Protein AF-A0A150PLI9-F1 (afdb_monomer)

Nearest PDB structures (foldseek):
  2db0-assembly2_B  TM=5.127E-01  e=4.163E+00  Pyrococcus horikoshii OT3

Radius of gyration: 14.59 Å; Cα contacts (8 Å, |Δi|>4): 149; chains: 1; bounding box: 31×38×38 Å

Sequence (128 aa):
MAVGEGLLAVLKADDLAVPQYLGLAARLLGWRELGQALVELGRRDLLHHDAMVAAMAAVHGCVHPSPLEEALRGSGDPRLRRIALEALVQAASPKNGWTADRRALLEERYRKDRSPAVAGPASFVTPP

pLDDT: mean 94.37, std 5.67, range [53.41, 98.5]

Foldseek 3Di:
DPVLVVVLVVLLVDLVSLLVNLQSCLVPDALVVLLVSVVVCVVVVSCPDSNLVSLLVSLLSHPQLQVNLVSQCPDPRVSSVQSSVSSLVSCCPPVNHQDPVSVCCLVVRQCPDPDCSRNVVSVPDDGD

Secondary structure (DSSP, 8-state):
--HHHHHHHHHHH-GGGHHHHHHHHHHHS-HHHHHHHHHHHHHTT---HHHHHHHHHHHHT-S-HHHHHHHHHT-SSHHHHHHHHHHHHHHTSTTT---HHHHHHIIIIITT-SSHHHHHHHHT----

Mean predicted aligned error: 3.23 Å

Solvent-accessible surface area (backbone atoms only — not comparable to full-atom values): 6918 Å² total; per-residue (Å²): 130,61,69,66,62,58,51,46,55,56,28,68,74,34,83,89,32,44,38,60,26,34,57,49,39,33,75,75,43,54,47,67,58,43,45,52,51,51,52,49,34,52,75,70,65,55,61,42,74,65,28,44,54,26,46,47,56,21,41,69,59,38,92,49,23,55,67,34,16,64,73,24,54,79,47,88,49,58,68,46,29,36,45,15,52,48,12,50,54,54,44,31,36,91,91,64,37,77,47,71,68,57,48,49,45,43,61,68,45,37,42,60,38,90,42,64,81,30,14,53,62,42,65,72,59,76,81,132

Organism: Sorangium cellulosum (NCBI:txid56)

Structure (mmCIF, N/CA/C/O backbone):
data_AF-A0A150PLI9-F1
#
_entry.id   AF-A0A150PLI9-F1
#
loop_
_atom_site.group_PDB
_atom_site.id
_atom_site.type_symbol
_atom_site.label_atom_id
_atom_site.label_alt_id
_atom_site.label_comp_id
_atom_site.label_asym_id
_atom_site.label_entity_id
_atom_site.label_seq_id
_atom_site.pdbx_PDB_ins_code
_atom_site.Cartn_x
_atom_site.Cartn_y
_atom_site.Cartn_z
_atom_site.occupancy
_atom_site.B_iso_or_equiv
_atom_site.auth_seq_id
_atom_site.auth_comp_id
_atom_site.auth_asym_id
_atom_site.auth_atom_id
_atom_site.pdbx_PDB_model_num
ATOM 1 N N . MET A 1 1 ? -6.270 -22.652 17.142 1.00 53.41 1 MET A N 1
ATOM 2 C CA . MET A 1 1 ? -6.111 -21.266 16.658 1.00 53.41 1 MET A CA 1
ATOM 3 C C . MET A 1 1 ? -4.666 -20.870 16.871 1.00 53.41 1 MET A C 1
ATOM 5 O O . MET A 1 1 ? -4.224 -20.892 18.016 1.00 53.41 1 MET A O 1
ATOM 9 N N . ALA A 1 2 ? -3.908 -20.596 15.808 1.00 78.25 2 ALA A N 1
ATOM 10 C CA . ALA A 1 2 ? -2.565 -20.047 15.979 1.00 78.25 2 ALA A CA 1
ATOM 11 C C . ALA A 1 2 ? -2.698 -18.656 16.624 1.00 78.25 2 ALA A C 1
ATOM 13 O O . ALA A 1 2 ? -3.548 -17.870 16.209 1.00 78.25 2 ALA A O 1
ATOM 14 N N . VAL A 1 3 ? -1.897 -18.350 17.650 1.00 85.75 3 VAL A N 1
ATOM 15 C CA . VAL A 1 3 ? -2.009 -17.105 18.445 1.00 85.75 3 VAL A CA 1
ATOM 16 C C . VAL A 1 3 ? -2.050 -15.849 17.558 1.00 85.75 3 VAL A C 1
ATOM 18 O O . VAL A 1 3 ? -2.790 -14.914 17.851 1.00 85.75 3 VAL A O 1
ATOM 21 N N . GLY A 1 4 ? -1.325 -15.858 16.432 1.00 86.12 4 GLY A N 1
ATOM 22 C CA . GLY A 1 4 ? -1.305 -14.758 15.465 1.00 86.12 4 GLY A CA 1
ATOM 23 C C . GLY A 1 4 ? -2.650 -14.479 14.784 1.00 8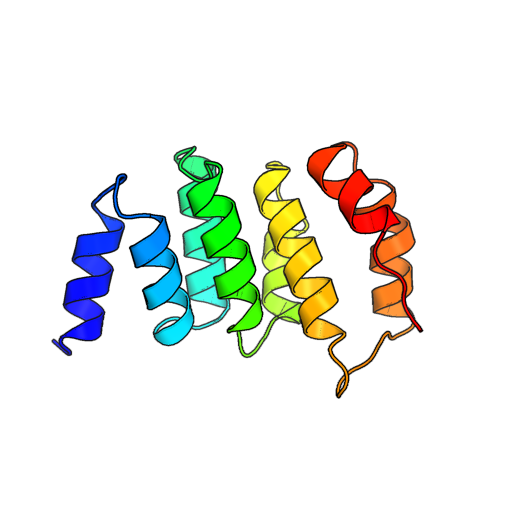6.12 4 GLY A C 1
ATOM 24 O O . GLY A 1 4 ? -3.022 -13.319 14.650 1.00 86.12 4 GLY A O 1
ATOM 25 N N . GLU A 1 5 ? -3.411 -15.509 14.407 1.00 87.88 5 GLU A N 1
ATOM 26 C CA . GLU A 1 5 ? -4.731 -15.339 13.773 1.00 87.88 5 GLU A CA 1
ATOM 27 C C . GLU A 1 5 ? -5.760 -14.794 14.768 1.00 87.88 5 GLU A C 1
ATOM 29 O O . GLU A 1 5 ? -6.555 -13.916 14.433 1.00 87.88 5 GLU A O 1
ATOM 34 N N . GLY A 1 6 ? -5.708 -15.280 16.014 1.00 90.38 6 GLY A N 1
ATOM 35 C CA . GLY A 1 6 ? -6.555 -14.782 17.097 1.00 90.38 6 GLY A CA 1
ATOM 36 C C . GLY A 1 6 ? -6.275 -13.313 17.410 1.00 90.38 6 GLY A C 1
ATOM 37 O O . GLY A 1 6 ? -7.203 -12.510 17.474 1.00 90.38 6 GLY A O 1
ATOM 38 N N . LEU A 1 7 ? -4.996 -12.940 17.533 1.00 92.88 7 LEU A N 1
ATOM 39 C CA . LEU A 1 7 ? -4.595 -11.552 17.759 1.00 92.88 7 LEU A CA 1
ATOM 40 C C . LEU A 1 7 ? -5.003 -10.644 16.592 1.00 92.88 7 LEU A C 1
ATOM 42 O O . LEU A 1 7 ? -5.523 -9.556 16.819 1.00 92.88 7 LEU A O 1
ATOM 46 N N . LEU A 1 8 ? -4.825 -11.096 15.349 1.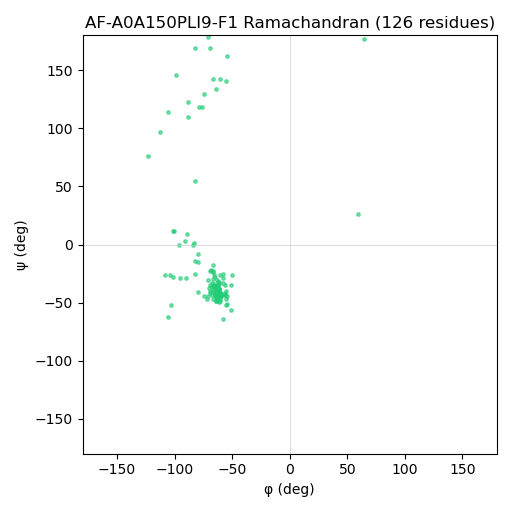00 93.69 8 LEU A N 1
ATOM 47 C CA . LEU A 1 8 ? -5.217 -10.330 14.167 1.00 93.69 8 LEU A CA 1
ATOM 48 C C . LEU A 1 8 ? -6.723 -10.028 14.152 1.00 93.69 8 LEU A C 1
ATOM 50 O O . LEU A 1 8 ? -7.113 -8.906 13.836 1.00 93.69 8 LEU A O 1
ATOM 54 N N . ALA A 1 9 ? -7.561 -11.002 14.519 1.00 92.56 9 ALA A N 1
ATOM 55 C CA . ALA A 1 9 ? -9.008 -10.816 14.599 1.00 92.56 9 ALA A CA 1
ATOM 56 C C . ALA A 1 9 ? -9.410 -9.797 15.677 1.00 92.56 9 ALA A C 1
ATOM 58 O O . ALA A 1 9 ? -10.282 -8.967 15.426 1.00 92.56 9 ALA A O 1
ATOM 59 N N . VAL A 1 10 ? -8.751 -9.825 16.842 1.00 94.88 10 VAL A N 1
ATOM 60 C CA . VAL A 1 10 ? -8.982 -8.849 17.921 1.00 94.88 10 VAL A CA 1
ATOM 61 C C . VAL A 1 10 ? -8.589 -7.442 17.472 1.00 94.88 10 VAL A C 1
ATOM 63 O O . VAL A 1 10 ? -9.394 -6.526 17.588 1.00 94.88 10 VAL A O 1
ATOM 66 N N . LEU A 1 11 ? -7.397 -7.276 16.887 1.00 95.06 11 LEU A N 1
ATOM 67 C CA . LEU A 1 11 ? -6.928 -5.970 16.409 1.00 95.06 11 LEU A CA 1
ATOM 68 C C . LEU A 1 11 ? -7.810 -5.412 15.282 1.00 95.06 11 LEU A C 1
ATOM 70 O O . LEU A 1 11 ? -8.031 -4.212 15.216 1.00 95.06 11 LEU A O 1
ATOM 74 N N . LYS A 1 12 ? -8.346 -6.270 14.404 1.00 93.94 12 LYS A N 1
ATOM 75 C CA . LYS A 1 12 ? -9.248 -5.853 13.316 1.00 93.94 12 LYS A CA 1
ATOM 76 C C . LYS A 1 12 ? -10.556 -5.229 13.824 1.00 93.94 12 LYS A C 1
ATOM 78 O O . LYS A 1 12 ? -11.154 -4.413 13.120 1.00 93.94 12 LYS A O 1
ATOM 83 N N . ALA A 1 13 ? -11.027 -5.666 14.991 1.00 93.00 13 ALA A N 1
ATOM 84 C CA . ALA A 1 13 ? -12.271 -5.199 15.593 1.00 93.00 13 ALA A CA 1
ATOM 85 C C . ALA A 1 13 ? -12.113 -3.875 16.362 1.00 93.00 13 ALA A C 1
ATOM 87 O O . ALA A 1 13 ? -13.124 -3.258 16.688 1.00 93.00 13 ALA A O 1
ATOM 88 N N . ASP A 1 14 ? -10.879 -3.450 16.644 1.00 94.75 14 ASP A N 1
ATOM 89 C CA . ASP A 1 14 ? -10.572 -2.238 17.401 1.00 94.75 14 ASP A CA 1
ATOM 90 C C . ASP A 1 14 ? -10.060 -1.122 16.478 1.00 94.75 14 ASP A C 1
ATOM 92 O O . ASP A 1 14 ? -8.974 -1.200 15.899 1.00 94.75 14 ASP A O 1
ATOM 96 N N . ASP A 1 15 ? -10.842 -0.050 16.369 1.00 93.81 15 ASP A N 1
ATOM 97 C CA . ASP A 1 15 ? -10.543 1.105 15.515 1.00 93.81 15 ASP A CA 1
ATOM 98 C C . ASP A 1 15 ? -9.314 1.886 15.985 1.00 93.81 15 ASP A C 1
ATOM 100 O O . ASP A 1 15 ? -8.652 2.543 15.182 1.00 93.81 15 ASP A O 1
ATOM 104 N N . LEU A 1 16 ? -8.957 1.779 17.267 1.00 94.50 16 LEU A N 1
ATOM 105 C CA . LEU A 1 16 ? -7.757 2.403 17.821 1.00 94.50 16 LEU A CA 1
ATOM 106 C C . LEU A 1 16 ? -6.491 1.595 17.516 1.00 94.50 16 LEU A C 1
ATOM 108 O O . LEU A 1 16 ? -5.380 2.111 17.640 1.00 94.50 16 LEU A O 1
ATOM 112 N N . ALA A 1 17 ? -6.649 0.338 17.099 1.00 96.06 17 ALA A N 1
ATOM 113 C CA . ALA A 1 17 ? -5.557 -0.591 16.852 1.00 96.06 17 ALA A CA 1
ATOM 114 C C . ALA A 1 17 ? -5.196 -0.728 15.365 1.00 96.06 17 ALA A C 1
ATOM 116 O O . ALA A 1 17 ? -4.443 -1.630 14.993 1.00 96.06 17 ALA A O 1
ATOM 117 N N . VAL A 1 18 ? -5.715 0.142 14.490 1.00 96.75 18 VAL A N 1
ATOM 118 C CA . VAL A 1 18 ? -5.530 0.040 13.032 1.00 96.75 18 VAL A CA 1
ATOM 119 C C . VAL A 1 18 ? -4.050 -0.031 12.612 1.00 96.75 18 VAL A C 1
ATOM 121 O O . VAL A 1 18 ? -3.719 -0.902 11.799 1.00 96.75 18 VAL A O 1
ATOM 124 N N . PRO A 1 19 ? -3.121 0.784 13.155 1.00 96.88 19 PRO A N 1
ATOM 125 C CA . PRO A 1 19 ? -1.700 0.651 12.826 1.00 96.88 19 PRO A CA 1
ATOM 126 C C . PRO A 1 19 ? -1.107 -0.716 13.208 1.00 96.88 19 PRO A C 1
ATOM 128 O O . PRO A 1 19 ? -0.356 -1.313 12.435 1.00 96.88 19 PRO A O 1
ATOM 131 N N . GLN A 1 20 ? -1.466 -1.243 14.381 1.00 96.25 20 GLN A N 1
ATOM 132 C CA . GLN A 1 20 ? -1.010 -2.538 14.892 1.00 96.25 20 GLN A CA 1
ATOM 133 C C . GLN A 1 20 ? -1.611 -3.685 14.076 1.00 96.25 20 GLN A C 1
ATOM 135 O O . GLN A 1 20 ? -0.899 -4.625 13.713 1.00 96.25 20 GLN A O 1
ATOM 140 N N . TYR A 1 21 ? -2.898 -3.576 13.736 1.00 96.56 21 TYR A N 1
ATOM 141 C CA . TYR A 1 21 ? -3.589 -4.477 12.826 1.00 96.56 21 TYR A CA 1
ATOM 142 C C . TYR A 1 21 ? -2.853 -4.553 11.490 1.00 96.56 21 TYR A C 1
ATOM 144 O O . TYR A 1 21 ? -2.496 -5.648 11.073 1.00 96.56 21 TYR A O 1
ATOM 152 N N . LEU A 1 22 ? -2.548 -3.418 10.852 1.00 95.81 22 LEU A N 1
ATOM 153 C CA . LEU A 1 22 ? -1.830 -3.385 9.574 1.00 95.81 22 LEU A CA 1
ATOM 154 C C . LEU A 1 22 ? -0.410 -3.955 9.679 1.00 95.81 22 LEU A C 1
ATOM 156 O O . LEU A 1 22 ? 0.017 -4.711 8.803 1.00 95.81 22 LEU A O 1
ATOM 160 N N . GLY A 1 23 ? 0.302 -3.660 10.769 1.00 93.31 23 GLY A N 1
ATOM 161 C CA . GLY A 1 23 ? 1.636 -4.204 11.021 1.00 93.31 23 GLY A CA 1
ATOM 162 C C . GLY A 1 23 ? 1.655 -5.732 11.146 1.00 93.31 23 GLY A C 1
ATOM 163 O O . GLY A 1 23 ? 2.585 -6.382 10.651 1.00 93.31 23 GLY A O 1
ATOM 164 N N . LEU A 1 24 ? 0.632 -6.319 11.774 1.00 93.81 24 LEU A N 1
ATOM 165 C CA . LEU A 1 24 ? 0.480 -7.771 11.872 1.00 93.81 24 LEU A CA 1
ATOM 166 C C . LEU A 1 24 ? -0.087 -8.377 10.578 1.00 93.81 24 LEU A C 1
ATOM 168 O O . LEU A 1 24 ? 0.403 -9.408 10.117 1.00 93.81 24 LEU A O 1
ATOM 172 N N . ALA A 1 25 ? -1.060 -7.711 9.955 1.00 92.69 25 ALA A N 1
ATOM 173 C CA . ALA A 1 25 ? -1.687 -8.118 8.702 1.00 92.69 25 ALA A CA 1
ATOM 174 C C . ALA A 1 25 ? -0.645 -8.290 7.594 1.00 92.69 25 ALA A C 1
ATOM 176 O O . ALA A 1 25 ? -0.654 -9.305 6.912 1.00 92.69 25 ALA A O 1
ATOM 177 N N . ALA A 1 26 ? 0.316 -7.371 7.477 1.00 91.69 26 ALA A N 1
ATOM 178 C CA . ALA A 1 26 ? 1.397 -7.454 6.493 1.00 91.69 26 ALA A CA 1
ATOM 179 C C . ALA A 1 26 ? 2.253 -8.730 6.599 1.00 91.69 26 ALA A C 1
ATOM 181 O O . ALA A 1 26 ? 2.886 -9.130 5.627 1.00 91.69 26 ALA A O 1
ATOM 182 N N . ARG A 1 27 ? 2.309 -9.348 7.786 1.00 91.12 27 ARG A N 1
ATOM 183 C CA . ARG A 1 27 ? 3.117 -10.547 8.066 1.00 91.12 27 ARG A CA 1
ATOM 184 C C . ARG A 1 27 ? 2.327 -11.842 7.932 1.00 91.12 27 ARG A C 1
ATOM 186 O O . ARG A 1 27 ? 2.923 -12.883 7.677 1.00 91.12 27 ARG A O 1
ATOM 193 N N . LEU A 1 28 ? 1.018 -11.783 8.170 1.00 91.62 28 LEU A N 1
ATOM 194 C CA . LEU A 1 28 ? 0.149 -12.959 8.212 1.00 91.62 28 LEU A CA 1
ATOM 195 C C . LEU A 1 28 ? -0.718 -13.113 6.958 1.00 91.62 28 LEU A C 1
ATOM 197 O O . LEU A 1 28 ? -1.130 -14.226 6.645 1.00 91.62 28 LEU A O 1
ATOM 201 N N . LEU A 1 29 ? -1.018 -12.019 6.258 1.00 92.06 29 LEU A N 1
ATOM 202 C CA . LEU A 1 29 ? -1.923 -12.008 5.114 1.00 92.06 29 LEU A CA 1
ATOM 203 C C . LEU A 1 29 ? -1.166 -12.037 3.786 1.00 92.06 29 LEU A C 1
ATOM 205 O O . LEU A 1 29 ? -0.109 -11.424 3.627 1.00 92.06 29 LEU A O 1
ATOM 209 N N . GLY A 1 30 ? -1.765 -12.703 2.799 1.00 92.56 30 GLY A N 1
ATOM 210 C CA . GLY A 1 30 ? -1.380 -12.554 1.402 1.00 92.56 30 GLY A CA 1
ATOM 211 C C . GLY A 1 30 ? -1.756 -11.175 0.855 1.00 92.56 30 GLY A C 1
ATOM 212 O O . GLY A 1 30 ? -2.510 -10.412 1.464 1.00 92.56 30 GLY A O 1
ATOM 213 N N . TRP A 1 31 ? -1.248 -10.848 -0.336 1.00 93.94 31 TRP A N 1
ATOM 214 C CA . TRP A 1 31 ? -1.504 -9.554 -0.985 1.00 93.94 31 TRP A CA 1
ATOM 215 C C . TRP A 1 31 ? -3.001 -9.273 -1.172 1.00 93.94 31 TRP A C 1
ATOM 217 O O . TRP A 1 31 ? -3.436 -8.130 -1.058 1.00 93.94 31 TRP A O 1
ATOM 227 N N . ARG A 1 32 ? -3.800 -10.312 -1.442 1.00 95.75 32 ARG A N 1
ATOM 228 C CA . ARG A 1 32 ? -5.229 -10.178 -1.726 1.00 95.75 32 ARG A CA 1
ATOM 229 C C . ARG A 1 32 ? -6.002 -9.827 -0.462 1.00 95.75 32 ARG A C 1
ATOM 231 O O . ARG A 1 32 ? -6.810 -8.903 -0.471 1.00 95.75 32 ARG A O 1
ATOM 238 N N . GLU A 1 33 ? -5.725 -10.538 0.622 1.00 95.44 33 GLU A N 1
ATOM 239 C CA . GLU A 1 33 ? -6.344 -10.323 1.925 1.00 95.44 33 GLU A CA 1
ATOM 240 C C . GLU A 1 33 ? -5.897 -8.975 2.521 1.00 95.44 33 GLU A C 1
ATOM 242 O O . GLU A 1 33 ? -6.717 -8.248 3.082 1.00 95.44 33 GLU A O 1
ATOM 247 N N . LEU A 1 34 ? -4.634 -8.578 2.315 1.00 96.00 34 LEU A N 1
ATOM 248 C CA . LEU A 1 34 ? -4.145 -7.242 2.665 1.00 96.00 34 LEU A CA 1
ATOM 249 C C . LEU A 1 34 ? -4.847 -6.141 1.850 1.00 96.00 34 LEU A C 1
ATOM 251 O O . LEU A 1 34 ? -5.281 -5.143 2.419 1.00 96.00 34 LEU A O 1
ATOM 255 N N . GLY A 1 35 ? -5.016 -6.324 0.538 1.00 96.75 35 GLY A N 1
ATOM 256 C CA . GLY A 1 35 ? -5.746 -5.380 -0.312 1.00 96.75 35 GLY A CA 1
ATOM 257 C C . GLY A 1 35 ? -7.198 -5.196 0.135 1.00 96.75 35 GLY A C 1
ATOM 258 O O . GLY A 1 35 ? -7.669 -4.068 0.263 1.00 96.75 35 GLY A O 1
ATOM 259 N N . GLN A 1 36 ? -7.887 -6.293 0.463 1.00 96.81 36 GLN A N 1
ATOM 260 C CA . GLN A 1 36 ? -9.240 -6.252 1.026 1.00 96.81 36 GLN A CA 1
ATOM 261 C C . GLN A 1 36 ? -9.282 -5.524 2.374 1.00 96.81 36 GLN A C 1
ATOM 263 O O . GLN A 1 36 ? -10.177 -4.712 2.599 1.00 96.81 36 GLN A O 1
ATOM 268 N N . ALA A 1 37 ? -8.306 -5.774 3.252 1.00 96.38 37 ALA A N 1
ATOM 269 C CA . ALA A 1 37 ? -8.197 -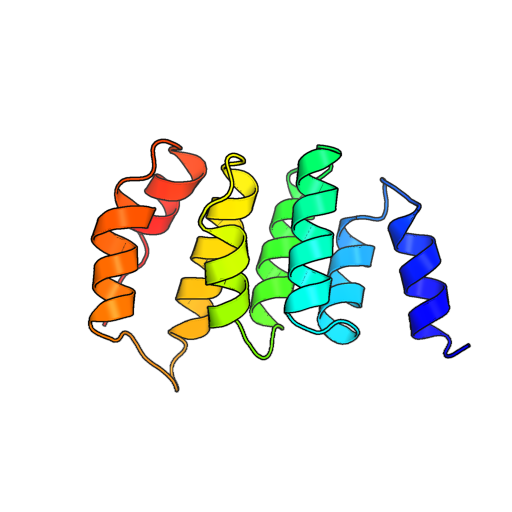5.081 4.531 1.00 96.38 37 ALA A CA 1
ATOM 270 C C . ALA A 1 37 ? -8.045 -3.564 4.352 1.00 96.38 37 ALA A C 1
ATOM 272 O O . ALA A 1 37 ? -8.731 -2.800 5.024 1.00 96.38 37 ALA A O 1
ATOM 273 N N . LEU A 1 38 ? -7.194 -3.125 3.423 1.00 97.75 38 LEU A N 1
ATOM 274 C CA . LEU A 1 38 ? -6.995 -1.707 3.127 1.00 97.75 38 LEU A CA 1
ATOM 275 C C . LEU A 1 38 ? -8.269 -1.060 2.576 1.00 97.75 38 LEU A C 1
ATOM 277 O O . LEU A 1 38 ? -8.660 0.008 3.042 1.00 97.75 38 LEU A O 1
ATOM 281 N N . VAL A 1 39 ? -8.947 -1.722 1.632 1.00 97.94 39 VAL A N 1
ATOM 282 C CA . VAL A 1 39 ? -10.223 -1.242 1.076 1.00 97.94 39 VAL A CA 1
ATOM 283 C C . VAL A 1 39 ? -11.284 -1.094 2.166 1.00 97.94 39 VAL A C 1
ATOM 285 O O . VAL A 1 39 ? -11.982 -0.081 2.204 1.00 97.94 39 VAL A O 1
ATOM 288 N N . GLU A 1 40 ? -11.384 -2.067 3.069 1.00 97.19 40 GLU A N 1
ATOM 289 C CA . GLU A 1 40 ? -12.330 -2.026 4.184 1.00 97.19 40 GLU A CA 1
ATOM 290 C C . GLU A 1 40 ? -12.028 -0.873 5.150 1.00 97.19 40 GLU A C 1
ATOM 292 O O . GLU A 1 40 ? -12.930 -0.123 5.519 1.00 97.19 40 GLU A O 1
ATOM 297 N N . LEU A 1 41 ? -10.756 -0.663 5.503 1.00 97.50 41 LEU A N 1
ATOM 298 C CA . LEU A 1 41 ? -10.347 0.479 6.326 1.00 97.50 41 LEU A CA 1
ATOM 299 C C . LEU A 1 41 ? -10.667 1.817 5.645 1.00 97.50 41 LEU A C 1
ATOM 301 O O . LEU A 1 41 ? -11.119 2.743 6.313 1.00 97.50 41 LEU A O 1
ATOM 305 N N . GLY A 1 42 ? -10.493 1.914 4.323 1.00 97.06 42 GLY A N 1
ATOM 306 C CA . GLY A 1 42 ? -10.883 3.096 3.550 1.00 97.06 42 GLY A CA 1
ATOM 307 C C . GLY A 1 42 ? -12.392 3.352 3.588 1.00 97.06 42 GLY A C 1
ATOM 308 O O . GLY A 1 42 ? -12.818 4.481 3.823 1.00 97.06 42 GLY A O 1
ATOM 309 N N . ARG A 1 43 ? -13.214 2.302 3.442 1.00 96.94 43 ARG A N 1
ATOM 310 C CA . ARG A 1 43 ? -14.684 2.401 3.547 1.00 96.94 43 ARG A CA 1
ATOM 311 C C . ARG A 1 43 ? -15.157 2.845 4.929 1.00 96.94 43 ARG A C 1
ATOM 313 O O . ARG A 1 43 ? -16.161 3.544 5.018 1.00 96.94 43 ARG A O 1
ATOM 320 N N . ARG A 1 44 ? -14.454 2.430 5.982 1.00 96.19 44 ARG A N 1
ATOM 321 C CA . ARG A 1 44 ? -14.742 2.791 7.379 1.00 96.19 44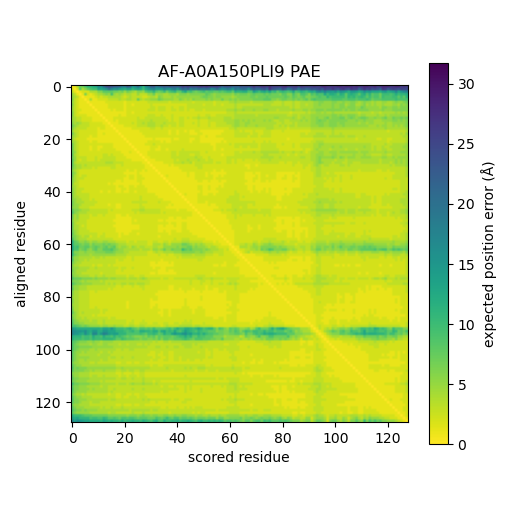 ARG A CA 1
ATOM 322 C C . ARG A 1 44 ? -14.150 4.141 7.792 1.00 96.19 44 ARG A C 1
ATOM 324 O O . ARG A 1 44 ? -14.291 4.528 8.942 1.00 96.19 44 ARG A O 1
ATOM 331 N N . ASP A 1 45 ? -13.484 4.831 6.868 1.00 96.12 45 ASP A N 1
ATOM 332 C CA . ASP A 1 45 ? -12.764 6.083 7.107 1.00 96.12 45 ASP A CA 1
ATOM 333 C C . ASP A 1 45 ? -11.639 5.987 8.159 1.00 96.12 45 ASP A C 1
ATOM 335 O O . ASP A 1 45 ? -11.226 6.973 8.761 1.00 96.12 45 ASP A O 1
ATOM 339 N N . LEU A 1 46 ? -11.080 4.788 8.340 1.00 97.31 46 LEU A N 1
ATOM 340 C CA . 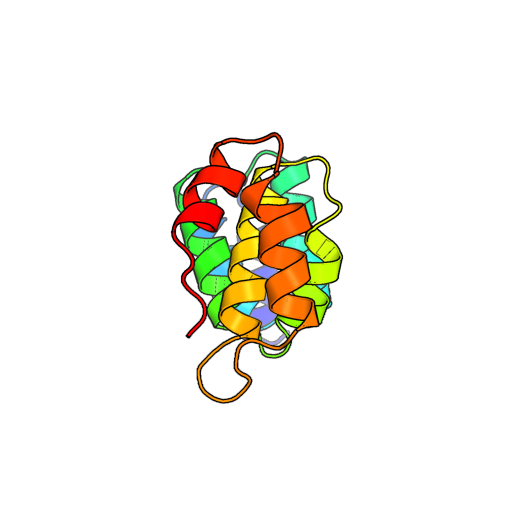LEU A 1 46 ? -10.031 4.496 9.323 1.00 97.31 46 LEU A CA 1
ATOM 341 C C . LEU A 1 46 ? -8.611 4.656 8.766 1.00 97.31 46 LEU A C 1
ATOM 343 O O . LEU A 1 46 ? -7.632 4.415 9.465 1.00 97.31 46 LEU A O 1
ATOM 347 N N . LEU A 1 47 ? -8.464 5.096 7.515 1.00 97.06 47 LEU A N 1
ATOM 348 C CA . LEU A 1 47 ? -7.172 5.467 6.930 1.00 97.06 47 LEU A CA 1
ATOM 349 C C . LEU A 1 47 ? -6.780 6.902 7.328 1.00 97.06 47 LEU A C 1
ATOM 351 O O . LEU A 1 47 ? -6.540 7.761 6.477 1.00 97.06 47 LEU A O 1
ATOM 355 N N . HIS A 1 48 ? -6.752 7.168 8.634 1.00 94.31 48 HIS A N 1
ATOM 356 C CA . HIS A 1 48 ? -6.190 8.392 9.207 1.00 94.31 48 HIS A CA 1
ATOM 357 C C . HIS A 1 48 ? -4.654 8.397 9.092 1.00 94.31 48 HIS A C 1
ATOM 359 O O . HIS A 1 48 ? -4.053 7.452 8.584 1.00 94.31 48 HIS A O 1
ATOM 365 N N . HIS A 1 49 ? -4.001 9.468 9.550 1.00 95.25 49 HIS A N 1
ATOM 366 C CA . HIS A 1 49 ? -2.565 9.687 9.335 1.00 95.25 49 HIS A CA 1
ATOM 367 C C . HIS A 1 49 ? -1.684 8.485 9.727 1.00 95.25 49 HIS A C 1
ATOM 369 O O . HIS A 1 49 ? -0.986 7.936 8.876 1.00 95.25 49 HIS A O 1
ATOM 375 N N . ASP A 1 50 ? -1.772 8.019 10.974 1.00 96.19 50 ASP A N 1
ATOM 376 C CA . ASP A 1 50 ? -0.950 6.895 11.448 1.00 96.19 50 ASP A CA 1
ATOM 377 C C . ASP A 1 50 ? -1.288 5.574 10.743 1.00 96.19 50 ASP A C 1
ATOM 379 O O . ASP A 1 50 ? -0.398 4.781 10.429 1.00 96.19 50 ASP A O 1
ATOM 383 N N . ALA A 1 51 ? -2.566 5.353 10.423 1.00 97.12 51 ALA A N 1
ATOM 384 C CA . ALA A 1 51 ? -3.001 4.195 9.651 1.00 97.12 51 ALA A CA 1
ATOM 385 C C . ALA A 1 51 ? -2.439 4.221 8.222 1.00 97.12 51 ALA A C 1
ATOM 387 O O . ALA A 1 51 ? -2.032 3.183 7.704 1.00 97.12 51 ALA A O 1
ATOM 388 N N . MET A 1 52 ? -2.345 5.398 7.596 1.00 97.88 52 MET A N 1
ATOM 389 C CA . MET A 1 52 ? -1.713 5.566 6.286 1.00 97.88 52 MET A CA 1
ATOM 390 C C . MET A 1 52 ? -0.218 5.250 6.331 1.00 97.88 52 MET A C 1
ATOM 392 O O . MET A 1 52 ? 0.284 4.558 5.445 1.00 97.88 52 MET A O 1
ATOM 396 N N . VAL A 1 53 ? 0.491 5.706 7.368 1.00 97.12 53 VAL A N 1
ATOM 397 C CA . VAL A 1 53 ? 1.910 5.373 7.573 1.00 97.12 53 VAL A CA 1
ATOM 398 C C . VAL A 1 53 ? 2.089 3.860 7.724 1.00 97.12 53 VAL A C 1
ATOM 400 O O . VAL A 1 53 ? 2.920 3.264 7.035 1.00 97.12 53 VAL A O 1
ATOM 403 N N . ALA A 1 54 ? 1.263 3.218 8.553 1.00 97.38 54 ALA A N 1
ATOM 404 C CA . ALA A 1 54 ? 1.289 1.770 8.736 1.00 97.38 54 ALA A CA 1
ATOM 405 C C . ALA A 1 54 ? 0.926 1.002 7.453 1.00 97.38 54 ALA A C 1
ATOM 407 O O . ALA A 1 54 ? 1.549 -0.014 7.154 1.00 97.38 54 ALA A O 1
ATOM 408 N N . ALA A 1 55 ? -0.034 1.492 6.664 1.00 97.56 55 ALA A N 1
ATOM 409 C CA . ALA A 1 55 ? -0.428 0.890 5.393 1.00 97.56 55 ALA A CA 1
ATOM 410 C C . ALA A 1 55 ? 0.710 0.929 4.363 1.00 97.56 55 ALA A C 1
ATOM 412 O O . ALA A 1 55 ? 0.988 -0.079 3.717 1.00 97.56 55 ALA A O 1
ATOM 413 N N . MET A 1 56 ? 1.408 2.061 4.236 1.00 96.50 56 MET A N 1
ATOM 414 C CA . MET A 1 56 ? 2.572 2.176 3.350 1.00 96.50 56 MET A CA 1
ATOM 415 C C . MET A 1 56 ? 3.706 1.237 3.791 1.00 96.50 56 MET A C 1
ATOM 417 O O . MET A 1 56 ? 4.274 0.527 2.962 1.00 96.50 56 MET A O 1
ATOM 421 N N . ALA A 1 57 ? 3.974 1.140 5.098 1.00 95.50 57 ALA A N 1
ATOM 422 C CA . ALA A 1 57 ? 4.944 0.183 5.633 1.00 95.50 57 ALA A CA 1
ATOM 423 C C . ALA A 1 57 ? 4.526 -1.283 5.394 1.00 95.50 57 ALA A C 1
ATOM 425 O O . ALA A 1 57 ? 5.364 -2.131 5.088 1.00 95.50 57 ALA A O 1
ATOM 426 N N . ALA A 1 58 ? 3.229 -1.590 5.488 1.00 94.88 58 ALA A N 1
ATOM 427 C CA . ALA A 1 58 ? 2.690 -2.915 5.190 1.00 94.88 58 ALA A CA 1
ATOM 428 C C . ALA A 1 58 ? 2.907 -3.309 3.720 1.00 94.88 58 ALA A C 1
ATOM 430 O O . ALA A 1 58 ? 3.261 -4.454 3.437 1.00 94.88 58 ALA A O 1
ATOM 431 N N . VAL A 1 59 ? 2.763 -2.360 2.789 1.00 94.44 59 VAL A N 1
ATOM 432 C CA . VAL A 1 59 ? 3.045 -2.582 1.363 1.00 94.44 59 VAL A CA 1
ATOM 433 C C . VAL A 1 59 ? 4.505 -2.957 1.122 1.00 94.44 59 VAL A C 1
ATOM 435 O O . VAL A 1 59 ? 4.772 -3.851 0.320 1.00 94.44 59 VAL A O 1
ATOM 438 N N . HIS A 1 60 ? 5.455 -2.337 1.828 1.00 88.75 60 HIS A N 1
ATOM 439 C CA . HIS A 1 60 ? 6.880 -2.676 1.695 1.00 88.75 60 HIS A CA 1
ATOM 440 C C . HIS A 1 60 ? 7.184 -4.123 2.099 1.00 88.75 60 HIS A C 1
ATOM 442 O O . HIS A 1 60 ? 8.066 -4.752 1.516 1.00 88.75 60 HIS A O 1
ATOM 448 N N . GLY A 1 61 ? 6.433 -4.664 3.062 1.00 85.31 61 GLY A N 1
ATOM 449 C CA . GLY A 1 61 ? 6.516 -6.067 3.477 1.00 85.31 61 GLY A CA 1
ATOM 450 C C . GLY A 1 61 ? 5.783 -7.051 2.557 1.00 85.31 61 GLY A C 1
ATOM 451 O O . GLY A 1 61 ? 5.914 -8.261 2.738 1.00 85.31 61 GLY A O 1
ATOM 452 N N . CYS A 1 62 ? 5.013 -6.570 1.577 1.00 86.31 62 CYS A N 1
ATOM 453 C CA . CYS A 1 62 ? 4.210 -7.423 0.710 1.00 86.31 62 CYS A CA 1
ATOM 454 C C . CYS A 1 62 ? 5.074 -8.159 -0.326 1.00 86.31 62 CYS A C 1
ATOM 456 O O . CYS A 1 62 ? 5.837 -7.550 -1.075 1.00 86.31 62 CYS A O 1
ATOM 458 N N . VAL A 1 63 ? 4.891 -9.479 -0.427 1.00 83.88 63 VAL A N 1
ATOM 459 C CA . VAL A 1 63 ? 5.613 -10.338 -1.385 1.00 83.88 63 VAL A CA 1
ATOM 460 C C . VAL A 1 63 ? 5.216 -10.048 -2.839 1.00 83.88 63 VAL A C 1
ATOM 462 O O . VAL A 1 63 ? 6.044 -10.147 -3.743 1.00 83.88 63 VAL A O 1
ATOM 465 N N . HIS A 1 64 ? 3.958 -9.665 -3.074 1.00 89.56 64 HIS A N 1
ATOM 466 C CA . HIS A 1 64 ? 3.408 -9.425 -4.411 1.00 89.56 64 HIS A CA 1
ATOM 467 C C . HIS A 1 64 ? 2.843 -8.001 -4.528 1.00 89.56 64 HIS A C 1
ATOM 469 O O . HIS A 1 64 ? 1.625 -7.811 -4.520 1.00 89.56 64 HIS A O 1
ATOM 475 N N . PRO A 1 65 ? 3.716 -6.986 -4.657 1.00 92.75 65 PRO A N 1
ATOM 476 C CA . PRO A 1 65 ? 3.293 -5.591 -4.695 1.00 92.75 65 PRO A CA 1
ATOM 477 C C . PRO A 1 65 ? 2.557 -5.210 -5.991 1.00 92.75 65 PRO A C 1
ATOM 479 O O . PRO A 1 65 ? 1.660 -4.380 -5.943 1.00 92.75 65 PRO A O 1
ATOM 482 N N . SER A 1 66 ? 2.856 -5.824 -7.146 1.00 94.94 66 SER A N 1
ATOM 483 C CA . SER A 1 66 ? 2.166 -5.479 -8.407 1.00 94.94 66 SER A CA 1
ATOM 484 C C . SER A 1 66 ? 0.673 -5.852 -8.423 1.00 94.94 66 SER A C 1
ATOM 486 O O . SER A 1 66 ? -0.130 -4.987 -8.755 1.00 94.94 66 SER A O 1
ATOM 488 N N . PRO A 1 67 ? 0.252 -7.066 -8.012 1.00 95.81 67 PRO A N 1
ATOM 489 C CA . PRO A 1 67 ? -1.177 -7.365 -7.869 1.00 95.81 67 PRO A CA 1
ATOM 490 C C . PRO A 1 67 ? -1.892 -6.479 -6.838 1.00 95.81 67 PRO A C 1
ATOM 492 O O . PRO A 1 67 ? -3.058 -6.131 -7.018 1.00 95.81 67 PRO A O 1
ATOM 495 N N . LEU A 1 68 ? -1.196 -6.090 -5.763 1.00 96.50 68 LEU A N 1
ATOM 496 C CA . LEU A 1 68 ? -1.742 -5.174 -4.762 1.00 96.50 68 LEU A CA 1
ATOM 497 C C . LEU A 1 68 ? -1.952 -3.763 -5.332 1.00 96.50 68 LEU A C 1
ATOM 499 O O . LEU A 1 68 ? -3.001 -3.166 -5.105 1.00 96.50 68 LEU A O 1
ATOM 503 N N . GLU A 1 69 ? -0.987 -3.249 -6.098 1.00 97.75 69 GLU A N 1
ATOM 504 C CA . GLU A 1 69 ? -1.117 -1.990 -6.840 1.00 97.75 69 GLU A CA 1
ATOM 505 C C . GLU A 1 69 ? -2.351 -2.016 -7.744 1.00 97.75 69 GLU A C 1
ATOM 507 O O . GLU A 1 69 ? -3.206 -1.135 -7.653 1.00 97.75 69 GLU A O 1
ATOM 512 N N . GLU A 1 70 ? -2.489 -3.066 -8.552 1.00 97.06 70 GLU A N 1
ATOM 513 C CA . GLU A 1 70 ? -3.582 -3.201 -9.510 1.00 97.06 70 GLU A CA 1
ATOM 514 C C . GLU A 1 70 ? -4.956 -3.234 -8.830 1.00 97.06 70 GLU A C 1
ATOM 516 O O . GLU A 1 70 ? -5.906 -2.617 -9.321 1.00 97.06 70 GLU A O 1
ATOM 521 N N . ALA A 1 71 ? -5.055 -3.895 -7.676 1.00 96.62 71 ALA A N 1
ATOM 522 C CA . ALA A 1 71 ? -6.286 -3.951 -6.897 1.00 96.62 71 ALA A CA 1
ATOM 523 C C . ALA A 1 71 ? -6.696 -2.584 -6.318 1.00 96.62 71 ALA A C 1
ATOM 525 O O . ALA A 1 71 ? -7.885 -2.328 -6.127 1.00 96.62 71 ALA A O 1
ATOM 526 N N . LEU A 1 72 ? -5.733 -1.701 -6.033 1.00 97.69 72 LEU A N 1
ATOM 527 C CA . LEU A 1 72 ? -5.973 -0.434 -5.338 1.00 97.69 72 LEU A CA 1
ATOM 528 C C . LEU A 1 72 ? -6.026 0.785 -6.273 1.00 97.69 72 LEU A C 1
ATOM 530 O O . LEU A 1 72 ? -6.729 1.755 -5.971 1.00 97.69 72 LEU A O 1
ATOM 534 N N . ARG A 1 73 ? -5.340 0.749 -7.424 1.00 97.25 73 ARG A N 1
ATOM 535 C CA . ARG A 1 73 ? -5.183 1.900 -8.340 1.00 97.25 73 ARG A CA 1
ATOM 536 C C . ARG A 1 73 ? -6.501 2.485 -8.848 1.00 97.25 73 ARG A C 1
ATOM 538 O O . ARG A 1 73 ? -6.596 3.684 -9.085 1.00 97.25 73 ARG A O 1
ATOM 545 N N . GLY A 1 74 ? -7.515 1.635 -9.026 1.00 94.62 74 GLY A N 1
ATOM 546 C CA . GLY A 1 74 ? -8.828 2.010 -9.561 1.00 94.62 74 GLY A CA 1
ATOM 547 C C . GLY A 1 74 ? -9.794 2.573 -8.519 1.00 94.62 74 GLY A C 1
ATOM 548 O O . GLY A 1 74 ? -10.929 2.900 -8.857 1.00 94.62 74 GLY A O 1
ATOM 549 N N . SER A 1 75 ? -9.378 2.662 -7.253 1.00 97.06 75 SER A N 1
ATOM 550 C CA . SER A 1 75 ? -10.255 3.096 -6.170 1.00 97.06 75 SER A CA 1
ATOM 551 C C . SER A 1 75 ? -10.668 4.564 -6.301 1.00 97.06 75 SER A C 1
ATOM 553 O O . SER A 1 75 ? -9.863 5.435 -6.640 1.00 97.06 75 SER A O 1
ATOM 555 N N . GLY A 1 76 ? -11.921 4.863 -5.947 1.00 96.50 76 GLY A N 1
ATOM 556 C CA . GLY A 1 76 ? -12.398 6.240 -5.797 1.00 96.50 76 GLY A CA 1
ATOM 557 C C . GLY A 1 76 ? -11.717 6.988 -4.642 1.00 96.50 76 GLY A C 1
ATOM 558 O O . GLY A 1 76 ? -11.562 8.208 -4.717 1.00 96.50 76 GLY A O 1
ATOM 559 N N . ASP A 1 77 ? -11.234 6.270 -3.622 1.00 97.62 77 ASP A N 1
ATOM 560 C CA . ASP A 1 77 ? -10.553 6.858 -2.465 1.00 97.62 77 ASP A CA 1
ATOM 561 C C . ASP A 1 77 ? -9.090 7.219 -2.811 1.00 97.62 77 ASP A C 1
ATOM 563 O O . ASP A 1 77 ? -8.294 6.325 -3.128 1.00 97.62 77 ASP A O 1
ATOM 567 N N . PRO A 1 78 ? -8.693 8.505 -2.740 1.00 97.81 78 PRO A N 1
ATOM 568 C CA . PRO A 1 78 ? -7.314 8.917 -2.999 1.00 97.81 78 PRO A CA 1
ATOM 569 C C . PRO A 1 78 ? -6.292 8.293 -2.040 1.00 97.81 78 PRO A C 1
ATOM 571 O O . PRO A 1 78 ? -5.141 8.108 -2.427 1.00 97.81 78 PRO A O 1
ATOM 574 N N . ARG A 1 79 ? -6.685 7.919 -0.817 1.00 98.31 79 ARG A N 1
ATOM 575 C CA . ARG A 1 79 ? -5.802 7.249 0.151 1.00 98.31 79 ARG A CA 1
ATOM 576 C C . ARG A 1 79 ? -5.385 5.871 -0.345 1.00 98.31 79 ARG A C 1
ATOM 578 O O . ARG A 1 79 ? -4.206 5.529 -0.312 1.00 98.31 79 ARG A O 1
ATOM 585 N N . LEU A 1 80 ? -6.331 5.114 -0.899 1.00 98.44 80 LEU A N 1
ATOM 586 C CA . LEU A 1 80 ? -6.060 3.801 -1.486 1.00 98.44 80 LEU A CA 1
ATOM 587 C C . LEU A 1 80 ? -5.178 3.916 -2.729 1.00 98.44 80 LEU A C 1
ATOM 589 O O . LEU A 1 80 ? -4.229 3.149 -2.872 1.00 98.44 80 LEU A O 1
ATOM 593 N N . ARG A 1 81 ? -5.407 4.926 -3.577 1.00 98.50 81 ARG A N 1
ATOM 594 C CA . ARG A 1 81 ? -4.522 5.199 -4.721 1.00 98.50 81 ARG A CA 1
ATOM 595 C C . ARG A 1 81 ? -3.120 5.638 -4.288 1.00 98.50 81 ARG A C 1
ATOM 597 O O . ARG A 1 81 ? -2.141 5.263 -4.925 1.00 98.50 81 ARG A O 1
ATOM 604 N N . ARG A 1 82 ? -2.983 6.363 -3.172 1.00 98.31 82 ARG A N 1
ATOM 605 C CA . ARG A 1 82 ? -1.669 6.704 -2.598 1.00 98.31 82 ARG A CA 1
ATOM 606 C C . ARG A 1 82 ? -0.915 5.467 -2.102 1.00 98.31 82 ARG A C 1
ATOM 608 O O . ARG A 1 82 ? 0.305 5.405 -2.260 1.00 98.31 82 ARG A O 1
ATOM 615 N N . ILE A 1 83 ? -1.623 4.492 -1.534 1.00 98.25 83 ILE A N 1
ATOM 616 C CA . ILE A 1 83 ? -1.048 3.199 -1.140 1.00 98.25 83 ILE A CA 1
ATOM 617 C C . ILE A 1 83 ? -0.690 2.367 -2.385 1.00 98.25 83 ILE A C 1
ATOM 619 O O . ILE A 1 83 ? 0.364 1.737 -2.417 1.00 98.25 83 ILE A O 1
ATOM 623 N N . ALA A 1 84 ? -1.504 2.425 -3.443 1.00 98.25 84 ALA A N 1
ATOM 624 C CA . ALA A 1 84 ? -1.206 1.789 -4.727 1.00 98.25 84 ALA A CA 1
ATOM 625 C C . ALA A 1 84 ? 0.094 2.330 -5.356 1.00 98.25 84 ALA A C 1
ATOM 627 O O . ALA A 1 84 ? 0.940 1.550 -5.786 1.00 98.25 84 ALA A O 1
ATOM 628 N N . LEU A 1 85 ? 0.318 3.650 -5.313 1.00 98.25 85 LEU A N 1
ATOM 629 C CA . LEU A 1 85 ? 1.590 4.257 -5.724 1.00 98.25 85 LEU A CA 1
ATOM 630 C C . LEU A 1 85 ? 2.782 3.677 -4.947 1.00 98.25 85 LEU A C 1
ATOM 632 O O . LEU A 1 85 ? 3.822 3.391 -5.537 1.00 98.25 85 LEU A O 1
ATOM 636 N N . GLU A 1 86 ? 2.635 3.472 -3.638 1.00 97.50 86 GLU A N 1
ATOM 637 C CA . GLU A 1 86 ? 3.685 2.857 -2.819 1.00 97.50 86 GLU A CA 1
ATOM 638 C C . GLU A 1 86 ? 3.986 1.423 -3.276 1.00 97.50 86 GLU A C 1
ATOM 640 O O . GLU A 1 86 ? 5.141 1.004 -3.342 1.00 97.50 86 GLU A O 1
ATOM 645 N N . ALA A 1 87 ? 2.948 0.684 -3.674 1.00 97.31 87 ALA A N 1
ATOM 646 C CA . ALA A 1 87 ? 3.081 -0.665 -4.206 1.00 97.31 87 ALA A CA 1
ATOM 647 C C . ALA A 1 87 ? 3.752 -0.674 -5.589 1.00 97.31 87 ALA A C 1
ATOM 649 O O . ALA A 1 87 ? 4.562 -1.560 -5.862 1.00 97.31 87 ALA A O 1
ATOM 650 N N . LEU A 1 88 ? 3.512 0.334 -6.436 1.00 97.50 88 LEU A N 1
ATOM 651 C CA . LEU A 1 88 ? 4.251 0.512 -7.691 1.00 97.50 88 LEU A CA 1
ATOM 652 C C . LEU A 1 88 ? 5.751 0.713 -7.434 1.00 97.50 88 LEU A C 1
ATOM 654 O O . LEU A 1 88 ? 6.578 0.047 -8.059 1.00 97.50 88 LEU A O 1
ATOM 658 N N . VAL A 1 89 ? 6.102 1.605 -6.502 1.00 95.88 89 VAL A N 1
ATOM 659 C CA . VAL A 1 89 ? 7.501 1.883 -6.139 1.00 95.88 89 VAL A CA 1
ATOM 660 C C . VAL A 1 89 ? 8.165 0.632 -5.565 1.00 95.88 89 VAL A C 1
ATOM 662 O O . VAL A 1 89 ? 9.255 0.262 -6.001 1.00 95.88 89 VAL A O 1
ATOM 665 N N . GLN A 1 90 ? 7.483 -0.083 -4.667 1.00 94.81 90 GLN A N 1
ATOM 666 C CA . GLN A 1 90 ? 7.979 -1.344 -4.116 1.00 94.81 90 GLN A CA 1
ATOM 667 C C . GLN A 1 90 ? 8.124 -2.433 -5.190 1.00 94.81 90 GLN A C 1
ATOM 669 O O . GLN A 1 90 ? 9.084 -3.203 -5.178 1.00 94.81 90 GLN A O 1
ATOM 674 N N . ALA A 1 91 ? 7.219 -2.498 -6.168 1.00 94.31 91 ALA A N 1
ATOM 675 C CA . ALA A 1 91 ? 7.350 -3.414 -7.299 1.00 94.31 91 ALA A CA 1
ATOM 676 C C . ALA A 1 91 ? 8.568 -3.096 -8.178 1.00 94.31 91 ALA A C 1
ATOM 678 O O . ALA A 1 91 ? 9.125 -4.008 -8.791 1.00 94.31 91 ALA A O 1
ATOM 679 N N . ALA A 1 92 ? 8.986 -1.830 -8.222 1.00 93.25 92 ALA A N 1
ATOM 680 C CA . ALA A 1 92 ? 10.161 -1.351 -8.938 1.00 93.25 92 ALA A CA 1
ATOM 681 C C . ALA A 1 92 ? 11.460 -1.387 -8.106 1.00 93.25 92 ALA A C 1
ATOM 683 O O . ALA A 1 92 ? 12.474 -0.856 -8.566 1.00 93.25 92 ALA A O 1
ATOM 684 N N . SER A 1 93 ? 11.458 -2.005 -6.910 1.00 84.81 93 SER A N 1
ATOM 685 C CA . SER A 1 93 ? 12.650 -2.098 -6.049 1.00 84.81 93 SER A CA 1
ATOM 686 C C . SER A 1 93 ? 13.857 -2.714 -6.787 1.00 84.81 93 SER A C 1
ATOM 688 O O . SER A 1 93 ? 13.676 -3.359 -7.828 1.00 84.81 93 SER A O 1
ATOM 690 N N . PRO A 1 94 ? 15.096 -2.546 -6.276 1.00 75.38 94 PRO A N 1
ATOM 691 C CA . PRO A 1 94 ? 16.341 -2.686 -7.043 1.00 75.38 94 PRO A CA 1
ATOM 692 C C . PRO A 1 94 ? 16.513 -3.964 -7.875 1.00 75.38 94 PRO A C 1
ATOM 694 O O . PRO A 1 94 ? 17.233 -3.950 -8.866 1.00 75.38 94 PRO A O 1
ATOM 697 N N . LYS A 1 95 ? 15.861 -5.071 -7.499 1.00 79.69 95 LYS A N 1
ATOM 698 C CA . LYS A 1 95 ? 15.936 -6.346 -8.232 1.00 79.69 95 LYS A CA 1
ATOM 699 C C . LYS A 1 95 ? 15.001 -6.425 -9.446 1.00 79.69 95 LYS A C 1
ATOM 701 O O . LYS A 1 95 ? 15.273 -7.192 -10.360 1.00 79.69 95 LYS A O 1
ATOM 706 N N . ASN A 1 96 ? 13.911 -5.659 -9.444 1.00 85.75 96 ASN A N 1
ATOM 707 C CA . ASN A 1 96 ? 12.844 -5.719 -10.447 1.00 85.75 96 ASN A CA 1
ATOM 708 C C . ASN A 1 96 ? 12.836 -4.505 -11.385 1.00 85.75 96 ASN A C 1
ATOM 710 O O . ASN A 1 96 ? 12.340 -4.615 -12.507 1.00 85.75 96 ASN A O 1
ATOM 714 N N . GLY A 1 97 ? 13.351 -3.362 -10.918 1.00 91.38 97 GLY A N 1
ATOM 715 C CA . GLY A 1 97 ? 13.586 -2.153 -11.706 1.00 91.38 97 GLY A CA 1
ATOM 716 C C . GLY A 1 97 ? 12.338 -1.468 -12.274 1.00 91.38 97 GLY A C 1
ATOM 717 O O . GLY A 1 97 ? 11.199 -1.927 -12.155 1.00 91.38 97 GLY A O 1
ATOM 718 N N . TRP A 1 98 ? 12.557 -0.337 -12.941 1.00 95.44 98 TRP A N 1
ATOM 719 C CA . TRP A 1 98 ? 11.512 0.383 -13.663 1.00 95.44 98 TRP A CA 1
ATOM 720 C C . TRP A 1 98 ? 11.406 -0.139 -15.098 1.00 95.44 98 TRP A C 1
ATOM 722 O O . TRP A 1 98 ? 12.296 0.076 -15.923 1.00 95.44 98 TRP A O 1
ATOM 732 N N . THR A 1 99 ? 10.312 -0.837 -15.403 1.00 95.44 99 THR A N 1
ATOM 733 C CA . THR A 1 99 ? 9.975 -1.261 -16.770 1.00 95.44 99 THR A CA 1
ATOM 734 C C . THR A 1 99 ? 9.301 -0.123 -17.539 1.00 95.44 99 THR A C 1
ATOM 736 O O . THR A 1 99 ? 8.913 0.891 -16.952 1.00 95.44 99 THR A O 1
ATOM 739 N N . ALA A 1 100 ? 9.144 -0.285 -18.857 1.00 95.44 100 ALA A N 1
ATOM 740 C CA . ALA A 1 100 ? 8.375 0.654 -19.675 1.00 95.44 100 ALA A CA 1
ATOM 741 C C . ALA A 1 100 ? 6.943 0.826 -19.138 1.00 95.44 100 ALA A C 1
ATOM 743 O O . ALA A 1 100 ? 6.520 1.955 -18.903 1.00 95.44 100 ALA A O 1
ATOM 744 N N . ASP A 1 101 ? 6.263 -0.279 -18.821 1.00 95.81 101 ASP A N 1
ATOM 745 C CA . ASP A 1 101 ? 4.891 -0.258 -18.300 1.00 95.81 101 ASP A CA 1
ATOM 746 C C . ASP A 1 101 ? 4.784 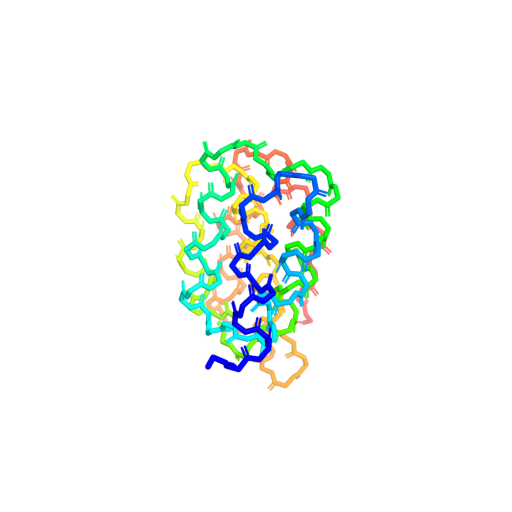0.458 -16.949 1.00 95.81 101 ASP A C 1
ATOM 748 O O . ASP A 1 101 ? 3.872 1.253 -16.736 1.00 95.81 101 ASP A O 1
ATOM 752 N N . ARG A 1 102 ? 5.741 0.239 -16.035 1.00 96.81 102 ARG A N 1
ATOM 753 C CA . ARG A 1 102 ? 5.760 0.920 -14.727 1.00 96.81 102 ARG A CA 1
ATOM 754 C C . ARG A 1 102 ? 5.979 2.422 -14.878 1.00 96.81 102 ARG A C 1
ATOM 756 O O . ARG A 1 102 ? 5.332 3.201 -14.182 1.00 96.81 102 ARG A O 1
ATOM 763 N N . ARG A 1 103 ? 6.866 2.832 -15.792 1.00 97.25 103 ARG A N 1
ATOM 764 C CA . ARG A 1 103 ? 7.079 4.252 -16.110 1.00 97.25 103 ARG A CA 1
ATOM 765 C C . ARG A 1 103 ? 5.822 4.872 -16.708 1.00 97.25 103 ARG A C 1
ATOM 767 O O . ARG A 1 103 ? 5.377 5.893 -16.203 1.00 97.25 103 ARG A O 1
ATOM 774 N N . ALA A 1 104 ? 5.208 4.232 -17.703 1.00 97.12 104 ALA A N 1
ATOM 775 C CA . ALA A 1 104 ? 3.954 4.705 -18.286 1.00 97.12 104 ALA A CA 1
ATOM 776 C C . ALA A 1 104 ? 2.859 4.849 -17.216 1.00 97.12 104 ALA A C 1
ATOM 778 O O . ALA A 1 104 ? 2.191 5.876 -17.142 1.00 97.12 104 ALA A O 1
ATOM 779 N N . LEU A 1 105 ? 2.740 3.875 -16.311 1.00 97.56 105 LEU A N 1
ATOM 780 C CA . LEU A 1 105 ? 1.785 3.928 -15.208 1.00 97.56 105 LEU A CA 1
ATOM 781 C C . LEU A 1 105 ? 2.046 5.107 -14.254 1.00 97.56 105 LEU A C 1
ATOM 783 O O . LEU A 1 105 ? 1.106 5.804 -13.866 1.00 97.56 105 LEU A O 1
ATOM 787 N N . LEU A 1 106 ? 3.309 5.371 -13.905 1.00 98.31 106 LEU A N 1
ATOM 788 C CA . LEU A 1 106 ? 3.688 6.531 -13.096 1.00 98.31 106 LEU A CA 1
ATOM 789 C C . LEU A 1 106 ? 3.323 7.855 -13.791 1.00 98.31 106 LEU A C 1
ATOM 791 O O . LEU A 1 106 ? 2.695 8.713 -13.169 1.00 98.31 106 LEU A O 1
ATOM 795 N N . GLU A 1 107 ? 3.687 8.009 -15.066 1.00 97.75 107 GLU A N 1
ATOM 796 C CA . GLU A 1 107 ? 3.493 9.249 -15.833 1.00 97.75 107 GLU A CA 1
ATOM 797 C C . GLU A 1 107 ? 2.025 9.527 -16.167 1.00 97.75 107 GLU A C 1
ATOM 799 O O . GLU A 1 107 ? 1.545 10.658 -16.072 1.00 97.75 107 GLU A O 1
ATOM 804 N N . GLU A 1 108 ? 1.296 8.502 -16.597 1.00 96.69 108 GLU A N 1
ATOM 805 C CA . GLU A 1 108 ? -0.045 8.666 -17.151 1.00 96.69 108 GLU A CA 1
ATOM 806 C C . GLU A 1 108 ? -1.138 8.583 -16.094 1.00 96.69 108 GLU A C 1
ATOM 808 O O . GLU A 1 108 ? -2.193 9.197 -16.269 1.00 96.69 108 GLU A O 1
ATOM 813 N N . ARG A 1 109 ? -0.910 7.832 -15.009 1.00 96.50 109 ARG A N 1
ATOM 814 C CA . ARG A 1 109 ? -1.902 7.659 -13.941 1.00 96.50 109 ARG A CA 1
ATOM 815 C C . ARG A 1 109 ? -1.540 8.447 -12.702 1.00 96.50 109 ARG A C 1
ATOM 817 O O . ARG A 1 109 ? -2.284 9.349 -12.334 1.00 96.50 109 ARG A O 1
ATOM 824 N N . TYR A 1 110 ? -0.413 8.138 -12.074 1.00 98.38 110 TYR A N 1
ATOM 825 C CA . TYR A 1 110 ? -0.140 8.648 -10.733 1.00 98.38 110 TYR A CA 1
ATOM 826 C C . TYR A 1 110 ? 0.243 10.128 -10.715 1.00 98.38 110 TYR A C 1
ATOM 828 O O . TYR A 1 110 ? -0.310 10.882 -9.919 1.00 98.38 110 TYR A O 1
ATOM 836 N N . ARG A 1 111 ? 1.112 10.588 -11.621 1.00 98.31 111 ARG A N 1
ATOM 837 C CA . ARG A 1 111 ? 1.479 12.016 -11.719 1.00 98.31 111 ARG A CA 1
ATOM 838 C C . ARG A 1 111 ? 0.339 12.908 -12.208 1.00 98.31 111 ARG A C 1
ATOM 840 O O . ARG A 1 111 ? 0.342 14.104 -11.941 1.00 98.31 111 ARG A O 1
ATOM 847 N N . LYS A 1 112 ? -0.646 12.326 -12.894 1.00 97.88 112 LYS A N 1
ATOM 848 C CA . LYS A 1 112 ? -1.851 13.011 -13.387 1.00 97.88 112 LYS A CA 1
ATOM 849 C C . LYS A 1 112 ? -3.084 12.751 -12.515 1.00 97.88 112 LYS A C 1
ATOM 851 O O . LYS A 1 112 ? -4.200 13.055 -12.939 1.00 97.88 112 LYS A O 1
ATOM 856 N N . ASP A 1 113 ? -2.913 12.172 -11.325 1.00 98.50 113 ASP A N 1
ATOM 857 C CA . ASP A 1 113 ? -4.031 11.913 -10.421 1.00 98.50 113 ASP A CA 1
ATOM 858 C C . ASP A 1 113 ? -4.719 13.229 -10.030 1.00 98.50 113 ASP A C 1
ATOM 860 O O . ASP A 1 113 ? -4.075 14.256 -9.816 1.00 98.50 113 ASP A O 1
ATOM 864 N N . ARG A 1 114 ? -6.050 13.205 -9.914 1.00 97.44 114 ARG A N 1
ATOM 865 C CA . ARG A 1 114 ? -6.834 14.389 -9.526 1.00 97.44 114 ARG A CA 1
ATOM 866 C C . ARG A 1 114 ? -6.563 14.823 -8.087 1.00 97.44 114 ARG A C 1
ATOM 868 O O . ARG A 1 114 ? -6.831 15.967 -7.737 1.00 97.44 114 ARG A O 1
ATOM 875 N N . SER A 1 115 ? -6.103 13.906 -7.240 1.00 97.94 115 SER A N 1
ATOM 876 C CA . SER A 1 115 ? -5.770 14.191 -5.854 1.00 97.94 115 SER A CA 1
ATOM 877 C C . SER A 1 115 ? -4.320 14.660 -5.732 1.00 97.94 115 SER A C 1
ATOM 879 O O . SER A 1 115 ? -3.404 13.893 -6.046 1.00 97.94 115 SER A O 1
ATOM 881 N N . PRO A 1 116 ? -4.074 15.856 -5.166 1.00 97.69 116 PRO A N 1
ATOM 882 C CA . PRO A 1 116 ? -2.722 16.307 -4.845 1.00 97.69 116 PRO A CA 1
ATOM 883 C C . PRO A 1 116 ? -1.979 15.355 -3.897 1.00 97.69 116 PRO A C 1
ATOM 885 O O . PRO A 1 116 ? -0.760 15.234 -3.980 1.00 97.69 116 PRO A O 1
ATOM 888 N N . ALA A 1 117 ? -2.707 14.631 -3.037 1.00 95.94 117 ALA A N 1
ATOM 889 C CA . ALA A 1 117 ? -2.132 13.650 -2.119 1.00 95.94 117 ALA A CA 1
ATOM 890 C C . ALA A 1 117 ? -1.530 12.428 -2.837 1.00 95.94 117 ALA A C 1
ATOM 892 O O . ALA A 1 117 ? -0.728 11.715 -2.241 1.00 95.94 117 ALA A O 1
ATOM 893 N N . VAL A 1 118 ? -1.893 12.195 -4.103 1.00 98.31 118 VAL A N 1
ATOM 894 C CA . VAL A 1 118 ? -1.339 11.133 -4.953 1.00 98.31 118 VAL A CA 1
ATOM 895 C C . VAL A 1 118 ? -0.342 11.721 -5.954 1.00 98.31 118 VAL A C 1
ATOM 897 O O . VAL A 1 118 ? 0.808 11.282 -6.000 1.00 98.31 118 VAL A O 1
ATOM 900 N N . ALA A 1 119 ? -0.750 12.752 -6.703 1.00 98.38 119 ALA A N 1
ATOM 901 C CA . ALA A 1 119 ? 0.066 13.361 -7.755 1.00 98.38 119 ALA A CA 1
ATOM 902 C C . ALA A 1 119 ? 1.328 14.053 -7.224 1.00 98.38 119 ALA A C 1
ATOM 904 O O . ALA A 1 119 ? 2.383 13.976 -7.858 1.00 98.38 119 ALA A O 1
ATOM 905 N N . GLY A 1 120 ? 1.244 14.683 -6.047 1.00 97.94 120 GLY A N 1
ATOM 906 C CA . GLY A 1 120 ? 2.385 15.312 -5.385 1.00 97.94 120 GLY A CA 1
ATOM 907 C C . GLY A 1 120 ? 3.504 14.300 -5.138 1.00 97.94 120 GLY A C 1
ATOM 908 O O . GLY A 1 120 ? 4.551 14.412 -5.770 1.00 97.94 120 GLY A O 1
ATOM 909 N N . PRO A 1 121 ? 3.286 13.261 -4.309 1.00 97.69 121 PRO A N 1
ATOM 910 C CA . PRO A 1 121 ? 4.277 12.208 -4.096 1.00 97.69 121 PRO A CA 1
ATOM 911 C C . PRO A 1 121 ? 4.749 11.526 -5.387 1.00 97.69 121 PRO A C 1
ATOM 913 O O . PRO A 1 121 ? 5.945 11.300 -5.547 1.00 97.69 121 PRO A O 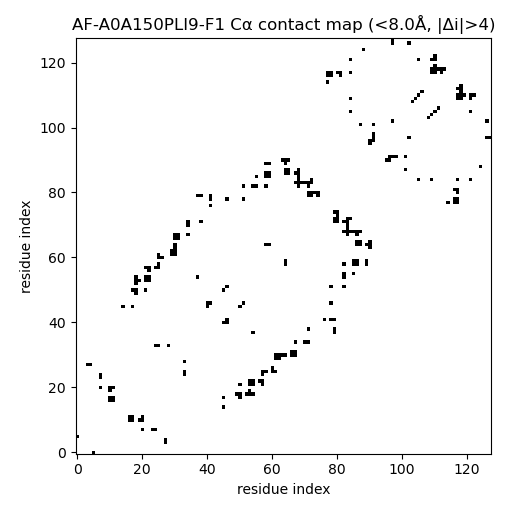1
ATOM 916 N N . ALA A 1 122 ? 3.849 11.256 -6.341 1.00 98.06 122 ALA A N 1
ATOM 917 C CA . ALA A 1 122 ? 4.208 10.637 -7.622 1.00 98.06 122 ALA A CA 1
ATOM 918 C C . ALA A 1 122 ? 5.188 11.481 -8.456 1.00 98.06 122 ALA A C 1
ATOM 920 O O . ALA A 1 122 ? 6.021 10.937 -9.184 1.00 98.06 122 ALA A O 1
ATOM 921 N N . SER A 1 123 ? 5.111 12.808 -8.349 1.00 97.88 123 SER A N 1
ATOM 922 C CA . SER A 1 123 ? 6.004 13.730 -9.061 1.00 97.88 123 SER A CA 1
ATOM 923 C C . SER A 1 123 ? 7.444 13.677 -8.541 1.00 97.88 123 SER A C 1
ATOM 925 O O . SER A 1 123 ? 8.368 13.994 -9.283 1.00 97.88 123 SER A O 1
ATOM 927 N N . PHE A 1 124 ? 7.645 13.224 -7.298 1.00 96.56 124 PHE A N 1
ATOM 928 C CA . PHE A 1 124 ? 8.965 13.050 -6.681 1.00 96.5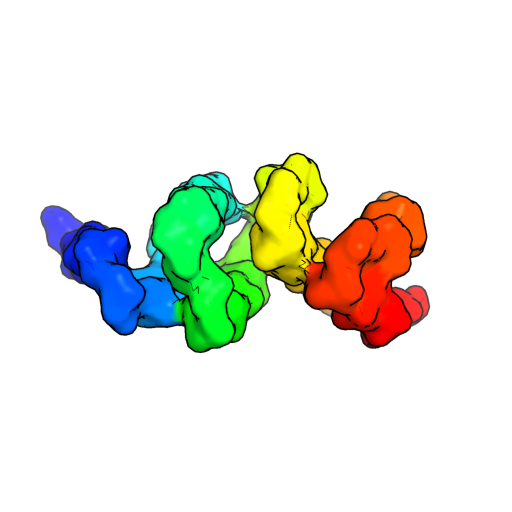6 124 PHE A CA 1
ATOM 929 C C . PHE A 1 124 ? 9.510 11.620 -6.780 1.00 96.56 124 PHE A C 1
ATOM 931 O O . PHE A 1 124 ? 10.623 11.354 -6.332 1.00 96.56 124 PHE A O 1
ATOM 938 N N . VAL A 1 125 ? 8.767 10.689 -7.385 1.00 96.12 125 VAL A N 1
ATOM 939 C CA . VAL A 1 125 ? 9.310 9.371 -7.727 1.00 96.12 125 VAL A CA 1
ATOM 940 C C . VAL A 1 125 ? 10.193 9.527 -8.962 1.00 96.12 125 VAL A C 1
ATOM 942 O O . VAL A 1 125 ?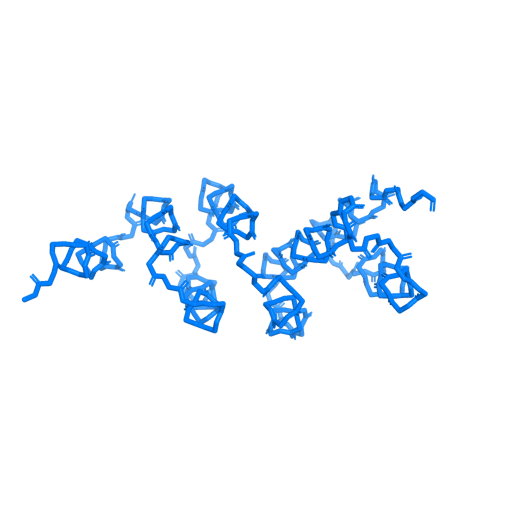 9.700 9.913 -10.024 1.00 96.12 125 VAL A O 1
ATOM 945 N N . THR A 1 126 ? 11.484 9.214 -8.839 1.00 91.69 126 THR A N 1
ATOM 946 C CA . THR A 1 126 ? 12.470 9.313 -9.926 1.00 91.69 126 THR A CA 1
ATOM 947 C C . THR A 1 126 ? 12.955 7.922 -10.348 1.00 91.69 126 THR A C 1
ATOM 949 O O . THR A 1 126 ? 13.844 7.364 -9.698 1.00 91.69 126 THR A O 1
ATOM 952 N N . PRO A 1 127 ? 12.372 7.330 -11.408 1.00 88.25 127 PRO A N 1
ATOM 953 C CA . PRO A 1 127 ? 12.937 6.150 -12.055 1.00 88.25 127 PRO A CA 1
ATOM 954 C C . PRO A 1 127 ? 14.393 6.409 -12.495 1.00 88.25 127 PRO A C 1
ATOM 956 O O . PRO A 1 127 ? 14.666 7.519 -12.955 1.00 88.25 127 PRO A O 1
ATOM 959 N N . PRO A 1 128 ? 15.306 5.430 -12.357 1.00 81.94 128 PRO A N 1
ATOM 960 C CA . PRO A 1 128 ? 16.666 5.526 -12.875 1.00 81.94 128 PRO A CA 1
ATOM 961 C C . PRO A 1 128 ? 16.706 5.424 -14.405 1.00 81.94 128 PRO A C 1
ATOM 963 O O . PRO A 1 128 ? 15.727 4.908 -15.007 1.00 81.94 128 PRO A O 1
#